Protein AF-A0A7S2CKU2-F1 (afdb_monomer_lite)

Secondary structure (DSSP, 8-state):
-EEEE--SSHHHHHHHHHHHTTS-EEE--TT--HHHHHHHHHHTT-SEEEEETT-TTSHHHHHHHHTTPPEEEEEEEPS-STTEEEEEEE--TTS-S----EEEE--

Structure (mmCIF, N/CA/C/O backbone):
data_AF-A0A7S2CKU2-F1
#
_entry.id   AF-A0A7S2CKU2-F1
#
loop_
_atom_site.group_PDB
_atom_site.id
_atom_site.type_symbol
_atom_site.label_atom_id
_atom_site.label_al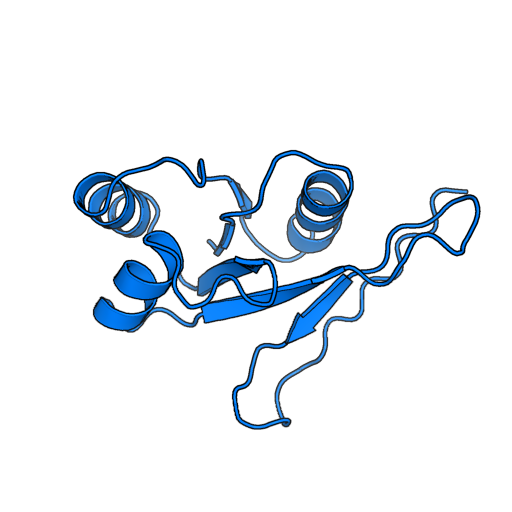t_id
_atom_site.label_comp_id
_atom_site.label_asym_id
_atom_site.label_entity_id
_atom_site.label_seq_id
_atom_site.pdbx_PDB_ins_code
_atom_site.Cartn_x
_atom_site.Cartn_y
_atom_site.Cartn_z
_atom_site.occupancy
_atom_site.B_iso_or_equiv
_atom_site.auth_seq_id
_atom_site.auth_comp_id
_atom_site.auth_asym_id
_atom_site.auth_atom_id
_atom_site.pdbx_PDB_model_num
ATOM 1 N N . ARG A 1 1 ? -10.726 0.399 0.591 1.00 86.31 1 ARG A N 1
ATOM 2 C CA . ARG A 1 1 ? -9.565 1.305 0.570 1.00 86.31 1 ARG A CA 1
ATOM 3 C C . ARG A 1 1 ? -8.357 0.412 0.620 1.00 86.31 1 ARG A C 1
ATOM 5 O O . ARG A 1 1 ? -8.294 -0.419 1.523 1.00 86.31 1 ARG A O 1
ATOM 12 N N . VAL A 1 2 ? -7.523 0.490 -0.401 1.00 89.06 2 VAL A N 1
ATOM 13 C CA . VAL A 1 2 ? -6.296 -0.289 -0.477 1.00 89.06 2 VAL A CA 1
ATOM 14 C C . VAL A 1 2 ? -5.153 0.703 -0.425 1.00 89.06 2 VAL A C 1
ATOM 16 O O . VAL A 1 2 ? -5.098 1.611 -1.255 1.00 89.06 2 VAL A O 1
ATOM 19 N N . CYS A 1 3 ? -4.307 0.562 0.589 1.00 93.38 3 CYS A N 1
ATOM 20 C CA . CYS A 1 3 ? -3.108 1.372 0.727 1.00 93.38 3 CYS A CA 1
ATOM 21 C C . CYS A 1 3 ? -2.012 0.733 -0.117 1.00 93.38 3 CYS A C 1
ATOM 23 O O . CYS A 1 3 ? -1.770 -0.466 -0.009 1.00 93.38 3 CYS A O 1
ATOM 25 N N . VAL A 1 4 ? -1.375 1.513 -0.980 1.00 92.50 4 VAL A N 1
ATOM 26 C CA . VAL A 1 4 ? -0.404 1.005 -1.947 1.00 92.50 4 VAL A CA 1
ATOM 27 C C . VAL A 1 4 ? 0.936 1.667 -1.688 1.00 92.50 4 VAL A C 1
ATOM 29 O O . VAL A 1 4 ? 1.062 2.888 -1.778 1.00 92.50 4 VAL A O 1
ATOM 32 N N . VAL A 1 5 ? 1.922 0.844 -1.340 1.00 93.12 5 VAL A N 1
ATOM 33 C CA . VAL A 1 5 ? 3.271 1.256 -0.952 1.00 93.12 5 VAL A CA 1
ATOM 34 C C . VAL A 1 5 ? 4.263 0.680 -1.953 1.00 93.12 5 VAL A C 1
ATOM 36 O O . VAL A 1 5 ? 4.898 -0.352 -1.735 1.00 93.12 5 VAL A O 1
ATOM 39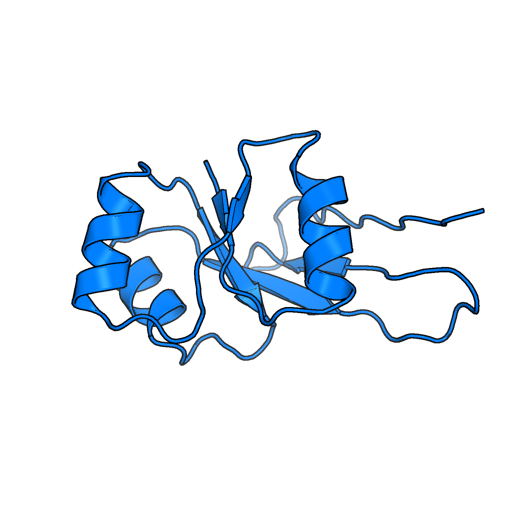 N N . ILE A 1 6 ? 4.368 1.349 -3.094 1.00 89.69 6 ILE A N 1
ATOM 40 C CA . ILE A 1 6 ? 5.263 0.970 -4.187 1.00 89.69 6 ILE A CA 1
ATOM 41 C C . ILE A 1 6 ? 6.076 2.194 -4.630 1.00 89.69 6 ILE A C 1
ATOM 43 O O . ILE A 1 6 ? 5.583 3.320 -4.520 1.00 89.69 6 ILE A O 1
ATOM 47 N N . PRO A 1 7 ? 7.327 2.019 -5.094 1.00 86.12 7 PRO A N 1
ATOM 48 C CA . PRO A 1 7 ? 8.123 3.120 -5.625 1.00 86.12 7 PRO A CA 1
ATOM 49 C C . PRO A 1 7 ? 7.442 3.793 -6.822 1.00 86.12 7 PRO A C 1
ATOM 51 O O . PRO A 1 7 ? 6.734 3.146 -7.593 1.00 86.12 7 PRO A O 1
ATOM 54 N N . ASN A 1 8 ? 7.700 5.089 -7.010 1.00 84.94 8 ASN A N 1
ATOM 55 C CA . ASN A 1 8 ? 7.223 5.808 -8.189 1.00 84.94 8 ASN A CA 1
ATOM 56 C C . ASN A 1 8 ? 7.847 5.208 -9.458 1.00 84.94 8 ASN A C 1
ATOM 58 O O . ASN A 1 8 ? 9.069 5.177 -9.594 1.00 84.94 8 ASN A O 1
ATOM 62 N N . GLY A 1 9 ? 7.002 4.762 -10.386 1.00 84.19 9 GLY A N 1
ATOM 63 C CA . GLY A 1 9 ? 7.414 4.090 -11.616 1.00 84.19 9 GLY A CA 1
ATOM 64 C C . GLY A 1 9 ? 6.220 3.735 -12.508 1.00 84.19 9 GLY A C 1
ATOM 65 O O . GLY A 1 9 ? 5.072 3.999 -12.128 1.00 84.19 9 GLY A O 1
ATOM 66 N N . PRO A 1 10 ? 6.459 3.146 -13.693 1.00 83.00 10 PRO A N 1
ATOM 67 C CA . PRO A 1 10 ? 5.390 2.681 -14.578 1.00 83.00 10 PRO A CA 1
ATOM 68 C C . PRO A 1 10 ? 4.476 1.659 -13.888 1.00 83.00 10 PRO A C 1
ATOM 70 O O . PRO A 1 10 ? 3.265 1.684 -14.085 1.00 83.00 10 PRO A O 1
ATOM 73 N N . GLU A 1 11 ? 5.027 0.834 -13.001 1.00 82.38 11 GLU A N 1
ATOM 74 C CA . GLU A 1 11 ? 4.291 -0.110 -12.165 1.00 82.38 11 GLU A CA 1
ATOM 75 C C . GLU A 1 11 ? 3.241 0.596 -11.302 1.00 82.38 11 GLU A C 1
ATOM 77 O O . GLU A 1 11 ? 2.096 0.155 -11.237 1.00 82.38 11 GLU A O 1
ATOM 82 N N . ALA A 1 12 ? 3.595 1.733 -10.696 1.00 85.56 12 ALA A N 1
ATOM 83 C CA . ALA A 1 12 ? 2.667 2.509 -9.881 1.00 85.56 12 ALA A CA 1
ATOM 84 C C . ALA A 1 12 ? 1.527 3.114 -10.702 1.00 85.56 12 ALA A C 1
ATOM 86 O O . ALA A 1 12 ? 0.384 3.152 -10.244 1.00 85.56 12 ALA A O 1
ATOM 87 N N . ALA A 1 13 ? 1.817 3.541 -11.934 1.00 86.44 13 ALA A N 1
ATOM 88 C CA . ALA A 1 13 ? 0.797 4.042 -12.846 1.00 86.44 13 ALA A CA 1
ATOM 89 C C . ALA A 1 13 ? -0.189 2.935 -13.252 1.00 86.44 13 ALA A C 1
ATOM 91 O O . ALA A 1 13 ? -1.402 3.151 -13.231 1.00 86.44 13 ALA A O 1
ATOM 92 N N . VAL A 1 14 ? 0.309 1.736 -13.571 1.00 84.06 14 VAL A N 1
ATOM 93 C CA . VAL A 1 14 ? -0.562 0.610 -13.933 1.00 84.06 14 VAL A CA 1
ATOM 94 C C . VAL A 1 14 ? -1.352 0.113 -12.726 1.00 84.06 14 VAL A C 1
ATOM 96 O O . VAL A 1 14 ? -2.544 -0.154 -12.866 1.00 84.06 14 VAL A O 1
ATOM 99 N N . ALA A 1 15 ? -0.749 0.066 -11.533 1.00 84.50 15 ALA A N 1
ATOM 100 C CA . ALA A 1 15 ? -1.445 -0.265 -10.290 1.00 84.50 15 ALA A CA 1
ATOM 101 C C . ALA A 1 15 ? -2.593 0.711 -10.026 1.00 84.50 15 ALA A C 1
ATOM 103 O O 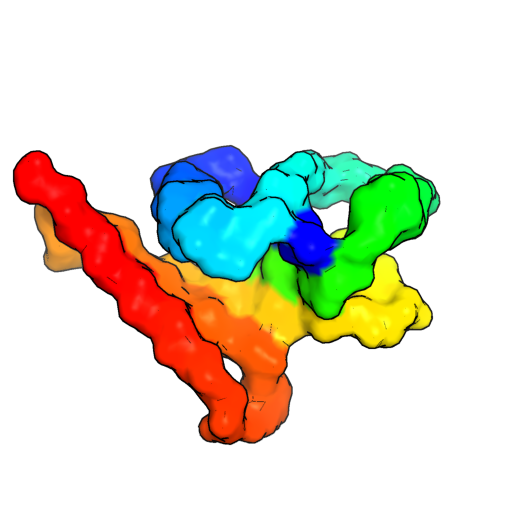. ALA A 1 15 ? -3.718 0.280 -9.783 1.00 84.50 15 ALA A O 1
ATOM 104 N N . PHE A 1 16 ? -2.343 2.016 -10.160 1.00 87.06 16 PHE A N 1
ATOM 105 C CA . PHE A 1 16 ? -3.374 3.040 -10.027 1.00 87.06 16 PHE A CA 1
ATOM 106 C C . PHE A 1 16 ? -4.534 2.797 -10.999 1.00 87.06 16 PHE A C 1
ATOM 108 O O . PHE A 1 16 ? -5.664 2.579 -10.566 1.00 87.06 16 PHE A O 1
ATOM 115 N N . VAL A 1 17 ? -4.264 2.755 -12.307 1.00 85.25 17 VAL A N 1
ATOM 116 C CA . VAL A 1 17 ? -5.316 2.604 -13.329 1.00 85.25 17 VAL A CA 1
ATOM 117 C C . VAL A 1 17 ? -6.065 1.276 -13.177 1.00 85.25 17 VAL A C 1
ATOM 119 O O . VAL A 1 17 ? -7.293 1.249 -13.263 1.00 85.25 17 VAL A O 1
ATOM 122 N N . GLY A 1 18 ? -5.349 0.185 -12.901 1.00 83.69 18 GLY A N 1
ATOM 123 C CA . GLY A 1 18 ? -5.939 -1.140 -12.742 1.00 83.69 18 GLY A CA 1
ATOM 124 C C . GLY A 1 18 ? -6.809 -1.276 -11.498 1.00 83.69 18 GLY A C 1
ATOM 125 O O . GLY A 1 18 ? -7.860 -1.910 -11.553 1.00 83.69 18 GLY A O 1
ATOM 126 N N . MET A 1 19 ? -6.416 -0.658 -10.384 1.00 83.81 19 MET A N 1
ATOM 127 C CA . MET A 1 19 ? -7.129 -0.780 -9.112 1.00 83.81 19 MET A CA 1
ATOM 128 C C . MET A 1 19 ? -8.250 0.243 -8.945 1.00 83.81 19 MET A C 1
ATOM 130 O O . MET A 1 19 ? -9.250 -0.070 -8.292 1.00 83.81 19 MET A O 1
ATOM 134 N N . CYS A 1 20 ? -8.128 1.433 -9.543 1.00 84.81 20 CYS A N 1
ATOM 135 C CA . CYS A 1 20 ? -9.135 2.494 -9.453 1.00 84.81 20 CYS A CA 1
ATOM 136 C C . CYS A 1 20 ? -10.519 2.072 -9.966 1.00 84.81 20 CYS A C 1
ATOM 138 O O . CYS A 1 20 ? -11.521 2.631 -9.528 1.00 84.81 20 CYS A O 1
ATOM 140 N N . LEU A 1 21 ? -10.592 1.073 -10.852 1.00 83.31 21 LEU A N 1
ATOM 141 C CA . LEU A 1 21 ? -11.857 0.525 -11.354 1.00 83.31 21 LEU A CA 1
ATOM 142 C C . LEU A 1 21 ? -12.604 -0.339 -10.325 1.00 83.31 21 LEU A C 1
ATOM 144 O O . LEU A 1 21 ? -13.814 -0.516 -10.442 1.00 83.31 21 LEU A O 1
ATOM 148 N N . PHE 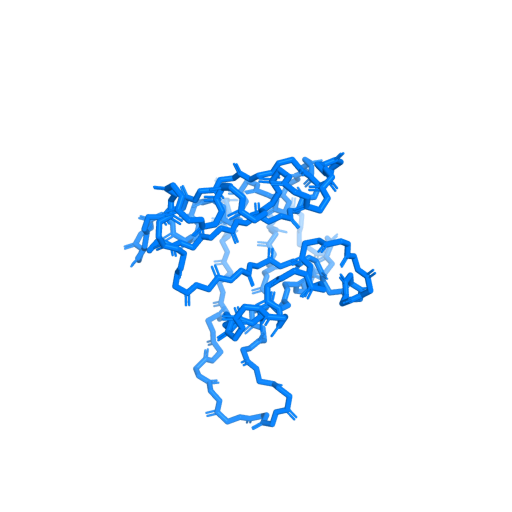A 1 22 ? -11.906 -0.871 -9.320 1.00 81.75 22 PHE A N 1
ATOM 149 C CA . PHE A 1 22 ? -12.456 -1.859 -8.384 1.00 81.75 22 PHE A CA 1
ATOM 150 C C . PHE A 1 22 ? -12.436 -1.390 -6.929 1.00 81.75 22 PHE A C 1
ATOM 152 O O . PHE A 1 22 ? -13.188 -1.903 -6.098 1.00 81.75 22 PHE A O 1
ATOM 159 N N . CYS A 1 23 ? -11.573 -0.434 -6.583 1.00 84.94 23 CYS A N 1
ATOM 160 C CA . CYS A 1 23 ? -11.411 0.012 -5.209 1.00 84.94 23 CYS A CA 1
ATOM 161 C C . CYS A 1 23 ? -10.894 1.452 -5.101 1.00 84.94 23 CYS A C 1
ATOM 163 O O . CYS A 1 23 ? -10.337 2.025 -6.032 1.00 84.94 23 CYS A O 1
ATOM 165 N N . THR A 1 24 ? -11.049 2.035 -3.911 1.00 90.19 24 THR A N 1
ATOM 166 C CA . THR A 1 24 ? -10.366 3.283 -3.552 1.00 90.19 24 THR A CA 1
ATOM 167 C C . THR A 1 24 ? -8.876 3.010 -3.369 1.00 90.19 24 THR A C 1
ATOM 169 O O . THR A 1 24 ? -8.497 2.346 -2.396 1.00 90.19 24 THR A O 1
ATOM 172 N N . TYR A 1 25 ? -8.077 3.533 -4.294 1.00 89.56 25 TYR A N 1
ATOM 173 C CA . TYR A 1 25 ? -6.621 3.466 -4.296 1.00 89.56 25 TYR A CA 1
ATOM 174 C C . TYR A 1 25 ? -6.027 4.613 -3.468 1.00 89.56 25 TYR A C 1
ATOM 176 O O . TYR A 1 25 ? -6.326 5.778 -3.732 1.00 89.56 25 TYR A O 1
ATOM 184 N N . ALA A 1 26 ? -5.201 4.284 -2.475 1.00 92.50 26 ALA A N 1
ATOM 185 C CA . ALA A 1 26 ? -4.524 5.243 -1.607 1.00 92.50 26 ALA A CA 1
ATOM 186 C C . ALA A 1 26 ? -2.995 5.065 -1.705 1.00 92.50 26 ALA A C 1
ATOM 188 O O . ALA A 1 26 ? -2.464 4.122 -1.115 1.00 92.50 26 ALA A O 1
ATOM 189 N N . PRO A 1 27 ? -2.277 5.920 -2.456 1.00 89.94 27 PRO A N 1
ATOM 190 C CA . PRO A 1 27 ? -0.824 5.837 -2.561 1.00 89.94 27 PRO A CA 1
ATOM 191 C C . PRO A 1 27 ? -0.156 6.347 -1.284 1.00 89.94 27 PRO A C 1
ATOM 193 O O . PRO A 1 27 ? -0.475 7.437 -0.814 1.00 89.94 27 PRO A O 1
ATOM 196 N N . LEU A 1 28 ? 0.811 5.593 -0.766 1.00 91.81 28 LEU A N 1
ATOM 197 C CA . LEU A 1 28 ? 1.642 5.994 0.367 1.00 91.81 28 LEU A CA 1
ATOM 198 C C . LEU A 1 28 ? 3.119 5.997 -0.017 1.00 91.81 28 LEU A C 1
ATOM 200 O O . LEU A 1 28 ? 3.577 5.191 -0.828 1.00 91.81 28 LEU A O 1
ATOM 204 N N . ASN A 1 29 ? 3.879 6.900 0.600 1.00 90.75 29 ASN A N 1
ATOM 205 C CA . ASN A 1 29 ? 5.317 6.984 0.393 1.00 90.75 29 ASN A CA 1
ATOM 206 C C . ASN A 1 29 ? 6.024 5.781 1.065 1.00 90.75 29 ASN A C 1
ATOM 208 O O . ASN A 1 29 ? 5.886 5.605 2.276 1.00 90.75 29 ASN A O 1
ATOM 212 N N . PRO A 1 30 ? 6.833 4.982 0.339 1.00 89.25 30 PRO A N 1
ATOM 213 C CA . PRO A 1 30 ? 7.608 3.886 0.932 1.00 89.25 30 PRO A CA 1
ATOM 214 C C . PRO A 1 30 ? 8.610 4.324 2.009 1.00 89.25 30 PRO A C 1
ATOM 216 O O . PRO A 1 30 ? 9.034 3.504 2.817 1.00 89.25 30 PRO A O 1
ATOM 219 N N . GLY A 1 31 ? 8.998 5.603 2.013 1.00 89.31 31 GLY A N 1
ATOM 220 C CA . GLY A 1 31 ? 9.917 6.187 2.990 1.00 89.31 31 GLY A CA 1
ATOM 221 C C . GLY A 1 31 ? 9.279 6.628 4.311 1.00 89.31 31 GLY A C 1
ATOM 222 O O . GLY A 1 31 ? 9.983 7.234 5.119 1.00 89.31 31 GLY A O 1
ATOM 223 N N . LEU A 1 32 ? 7.982 6.381 4.529 1.00 91.69 32 LEU A N 1
ATOM 224 C CA . LEU A 1 32 ? 7.335 6.677 5.811 1.00 91.69 32 LEU A CA 1
ATOM 225 C C . LEU A 1 32 ? 7.915 5.815 6.938 1.00 91.69 32 LEU A C 1
ATOM 227 O O . LEU A 1 32 ? 8.397 4.694 6.739 1.00 91.69 32 LEU A O 1
ATOM 231 N N . LYS A 1 33 ? 7.865 6.353 8.151 1.00 93.00 33 LYS A N 1
ATOM 232 C CA . LYS A 1 33 ? 8.235 5.636 9.370 1.00 93.00 33 LYS A CA 1
ATOM 233 C C . LYS A 1 33 ? 7.068 4.791 9.867 1.00 93.00 33 LYS A C 1
ATOM 235 O O . LYS A 1 33 ? 5.922 4.974 9.476 1.00 93.00 33 LYS A O 1
ATOM 240 N N . GLU A 1 34 ? 7.369 3.885 10.786 1.00 92.81 34 GLU A N 1
ATOM 241 C CA . GLU A 1 34 ? 6.406 2.961 11.393 1.00 92.81 34 GLU A CA 1
ATOM 242 C C . GLU A 1 34 ? 5.161 3.663 11.958 1.00 92.81 34 GLU A C 1
ATOM 244 O O . GLU A 1 34 ? 4.054 3.392 11.503 1.00 92.81 34 GLU A O 1
ATOM 249 N N . GLY A 1 35 ? 5.339 4.643 12.852 1.00 91.19 35 GLY A N 1
ATOM 250 C CA . GLY A 1 35 ? 4.211 5.381 13.435 1.00 91.19 35 GLY A CA 1
ATOM 251 C C . GLY A 1 35 ? 3.419 6.224 12.427 1.00 91.19 35 GLY A C 1
ATOM 252 O O . GLY A 1 35 ? 2.241 6.492 12.642 1.00 91.19 35 GLY A O 1
ATOM 253 N N . GLU A 1 36 ? 4.038 6.615 11.308 1.00 94.81 36 GLU A N 1
ATOM 254 C CA . GLU A 1 36 ? 3.335 7.301 10.219 1.00 94.81 36 GLU A CA 1
ATOM 255 C C . GLU A 1 36 ? 2.481 6.301 9.429 1.00 94.81 36 GLU A C 1
ATOM 257 O O . GLU A 1 36 ? 1.323 6.584 9.152 1.00 94.81 36 GLU A O 1
ATOM 262 N N . PHE A 1 37 ? 2.988 5.096 9.144 1.00 94.75 37 PHE A N 1
ATOM 263 C CA . PHE A 1 37 ? 2.182 4.037 8.526 1.00 94.75 37 PHE A CA 1
ATOM 264 C C . PHE A 1 37 ? 0.999 3.614 9.399 1.00 94.75 37 PHE A C 1
ATOM 266 O O . PHE A 1 37 ? -0.095 3.406 8.879 1.00 94.75 37 PHE A O 1
ATOM 273 N N . GLU A 1 38 ? 1.188 3.497 10.714 1.00 92.94 38 GLU A N 1
ATOM 274 C CA . GLU A 1 38 ? 0.095 3.180 11.638 1.00 92.94 38 GLU A CA 1
ATOM 275 C C . GLU A 1 38 ? -1.018 4.225 11.582 1.00 92.94 38 GLU A C 1
ATOM 277 O O . GLU A 1 38 ? -2.192 3.863 11.448 1.00 92.94 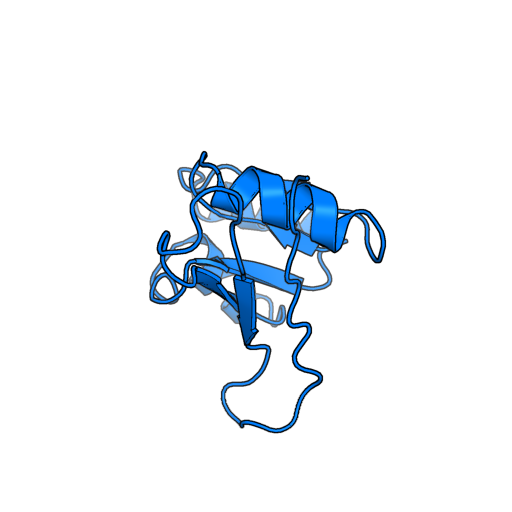38 GLU A O 1
ATOM 282 N N . PHE A 1 39 ? -0.636 5.504 11.629 1.00 92.88 39 PHE A N 1
ATOM 283 C CA . PHE A 1 39 ? -1.563 6.620 11.518 1.00 92.88 39 PHE A CA 1
ATOM 284 C C . PHE A 1 39 ? -2.300 6.598 10.176 1.00 92.88 39 PHE A C 1
ATOM 286 O O . PHE A 1 39 ? -3.526 6.600 10.151 1.00 92.88 39 PHE A O 1
ATOM 293 N N . GLU A 1 40 ? -1.575 6.484 9.064 1.00 92.81 40 GLU A N 1
ATOM 294 C CA . GLU A 1 40 ? -2.159 6.479 7.720 1.00 92.81 40 GLU A CA 1
ATOM 295 C C . GLU A 1 40 ? -3.105 5.288 7.494 1.00 92.81 40 GLU A C 1
ATOM 297 O O . GLU A 1 40 ? -4.176 5.444 6.912 1.00 92.81 40 GLU A O 1
ATOM 302 N N . PHE A 1 41 ? -2.761 4.089 7.978 1.00 92.19 41 PHE A N 1
ATOM 303 C CA . PHE A 1 41 ? -3.632 2.910 7.871 1.00 92.19 41 PHE A CA 1
ATOM 304 C C . PHE A 1 41 ? -4.905 3.017 8.725 1.00 92.19 41 PHE A C 1
ATOM 306 O O . PHE A 1 41 ? -5.883 2.311 8.461 1.00 92.19 41 PHE A O 1
ATOM 313 N N . GLU A 1 42 ? -4.887 3.850 9.768 1.00 90.88 42 GLU A N 1
ATOM 314 C CA . GLU A 1 42 ? -6.052 4.128 10.610 1.00 90.88 42 GLU A CA 1
ATOM 315 C C . GLU A 1 42 ? -6.924 5.236 10.023 1.00 90.88 42 GLU A C 1
ATOM 317 O O . GLU A 1 42 ? -8.131 5.043 9.868 1.00 90.88 42 GLU A O 1
ATOM 322 N N . ASP A 1 43 ? -6.301 6.359 9.654 1.00 91.25 43 ASP A N 1
ATOM 323 C CA . ASP A 1 43 ? -6.961 7.524 9.063 1.00 91.25 43 ASP A CA 1
ATOM 324 C C . ASP A 1 43 ? -7.630 7.162 7.732 1.00 91.25 43 ASP A C 1
ATOM 326 O O . ASP A 1 43 ? -8.801 7.466 7.483 1.00 91.25 43 ASP A O 1
ATOM 330 N N . MET A 1 44 ? -6.925 6.386 6.905 1.00 85.12 44 MET A N 1
ATOM 331 C CA . MET A 1 44 ? -7.495 5.715 5.750 1.00 85.12 44 MET A CA 1
ATOM 332 C C . MET A 1 44 ? -7.793 4.269 6.131 1.00 85.12 44 MET A C 1
ATOM 334 O O . MET A 1 44 ? -6.934 3.431 5.881 1.00 85.12 44 MET A O 1
ATOM 338 N N . PRO A 1 45 ? -8.992 3.931 6.657 1.00 88.38 45 PRO A N 1
ATOM 339 C CA . PRO A 1 45 ? -9.291 2.618 7.234 1.00 88.38 45 PRO A CA 1
ATOM 340 C C . PRO A 1 45 ? -9.026 1.506 6.216 1.00 88.38 45 PRO A C 1
ATOM 342 O O . PRO A 1 45 ? -9.868 1.191 5.353 1.00 88.38 45 PRO A O 1
ATOM 345 N N . ALA A 1 46 ? -7.803 0.983 6.282 1.00 90.75 46 ALA A N 1
ATOM 346 C CA . ALA A 1 46 ? -7.201 0.191 5.234 1.00 90.75 46 ALA A CA 1
ATOM 347 C C . ALA A 1 46 ? -7.798 -1.207 5.300 1.00 90.75 46 ALA A C 1
ATOM 349 O O . ALA A 1 46 ? -7.952 -1.783 6.372 1.00 90.75 46 ALA A O 1
ATOM 350 N N . LYS A 1 47 ? -8.183 -1.753 4.145 1.00 89.69 47 LYS A N 1
ATOM 351 C CA . LYS A 1 47 ? -8.691 -3.133 4.061 1.00 89.69 47 LYS A CA 1
ATOM 352 C C . LYS A 1 47 ? -7.641 -4.117 3.559 1.00 89.69 47 LYS A C 1
ATOM 354 O O . LYS A 1 47 ? -7.822 -5.315 3.721 1.00 89.69 47 LYS A O 1
ATOM 359 N N . ALA A 1 48 ? -6.597 -3.604 2.920 1.00 90.00 48 ALA A N 1
ATOM 360 C CA . ALA A 1 48 ? -5.442 -4.345 2.444 1.00 90.00 48 ALA A CA 1
ATOM 361 C C . ALA A 1 48 ? -4.293 -3.361 2.197 1.00 90.00 48 ALA A C 1
ATOM 363 O O . ALA A 1 48 ? -4.539 -2.173 1.940 1.00 90.00 48 ALA A O 1
ATOM 364 N N . VAL A 1 49 ? -3.067 -3.875 2.241 1.00 90.38 49 VAL A N 1
ATOM 365 C CA . VAL A 1 49 ? -1.845 -3.139 1.916 1.00 90.38 49 VAL A CA 1
ATOM 366 C C . VAL A 1 49 ? -1.136 -3.847 0.769 1.00 90.38 49 VAL A C 1
ATOM 368 O O . VAL A 1 49 ? -0.914 -5.051 0.831 1.00 90.38 49 VAL A O 1
ATOM 371 N N . VAL A 1 50 ? -0.794 -3.106 -0.279 1.00 90.69 50 VAL A N 1
ATOM 372 C CA . VAL A 1 50 ? -0.048 -3.610 -1.437 1.00 90.69 50 VAL A CA 1
ATOM 373 C C . VAL A 1 50 ? 1.397 -3.148 -1.340 1.00 90.69 50 VAL A C 1
ATOM 375 O O . VAL A 1 50 ? 1.650 -1.962 -1.125 1.00 90.69 50 VAL A O 1
ATOM 378 N N . VAL A 1 51 ? 2.334 -4.069 -1.543 1.00 90.94 51 VAL A N 1
ATOM 379 C CA . VAL A 1 51 ? 3.775 -3.800 -1.615 1.00 90.94 51 VAL A CA 1
ATOM 380 C C . VAL A 1 51 ? 4.375 -4.452 -2.858 1.00 90.94 51 VAL A C 1
ATOM 382 O O . VAL A 1 51 ? 3.789 -5.364 -3.440 1.00 90.94 51 VAL A O 1
ATOM 385 N N . MET A 1 52 ? 5.558 -4.000 -3.273 1.00 87.81 52 MET A N 1
ATOM 386 C CA . MET A 1 52 ? 6.314 -4.693 -4.320 1.00 87.81 52 MET A CA 1
ATOM 387 C C . MET A 1 52 ? 6.698 -6.099 -3.857 1.00 87.81 52 MET A C 1
ATOM 389 O O . MET A 1 52 ? 7.010 -6.309 -2.684 1.00 87.81 52 MET A O 1
ATOM 393 N N . HIS A 1 53 ? 6.729 -7.049 -4.786 1.00 84.75 53 HIS A N 1
ATOM 394 C CA . HIS A 1 53 ? 7.210 -8.393 -4.504 1.00 84.75 53 HIS A CA 1
ATOM 395 C C . HIS A 1 53 ? 8.625 -8.367 -3.913 1.00 84.75 53 HIS A C 1
ATOM 397 O O . HIS A 1 53 ? 9.500 -7.643 -4.397 1.00 84.75 53 HIS A O 1
ATOM 403 N N . GLY A 1 54 ? 8.836 -9.140 -2.847 1.00 83.81 54 GLY A N 1
ATOM 404 C CA . GLY A 1 54 ? 10.100 -9.164 -2.106 1.00 83.81 54 GLY A CA 1
ATOM 405 C C . GLY A 1 54 ? 10.286 -8.002 -1.122 1.00 83.81 54 GLY A C 1
ATOM 406 O O . GLY A 1 54 ? 11.308 -7.944 -0.441 1.00 83.81 54 GLY A O 1
ATOM 407 N N . ALA A 1 55 ? 9.308 -7.097 -0.990 1.00 85.88 55 ALA A N 1
ATOM 408 C CA . ALA A 1 55 ? 9.304 -6.027 0.012 1.00 85.88 55 ALA A CA 1
ATOM 409 C C . ALA A 1 55 ? 8.532 -6.402 1.295 1.00 85.88 55 ALA A C 1
ATOM 411 O O . ALA A 1 55 ? 8.094 -5.522 2.040 1.00 85.88 55 ALA A O 1
ATOM 412 N N . THR A 1 56 ? 8.382 -7.695 1.587 1.00 84.19 56 THR A N 1
ATOM 413 C CA . THR A 1 56 ? 7.750 -8.217 2.815 1.00 84.19 56 THR A CA 1
ATOM 414 C C . THR A 1 56 ? 8.476 -7.785 4.093 1.00 84.19 56 THR A C 1
ATOM 416 O O . THR A 1 56 ? 7.860 -7.650 5.146 1.00 84.19 56 THR A O 1
ATOM 419 N N . GLU A 1 57 ? 9.768 -7.471 3.991 1.00 87.81 57 GLU A N 1
ATOM 420 C CA . GLU A 1 57 ? 10.582 -6.944 5.092 1.00 87.81 57 GLU A CA 1
ATOM 421 C C . GLU A 1 57 ? 10.500 -5.418 5.267 1.00 87.81 57 GLU A C 1
ATOM 423 O O . GLU A 1 57 ? 11.137 -4.868 6.17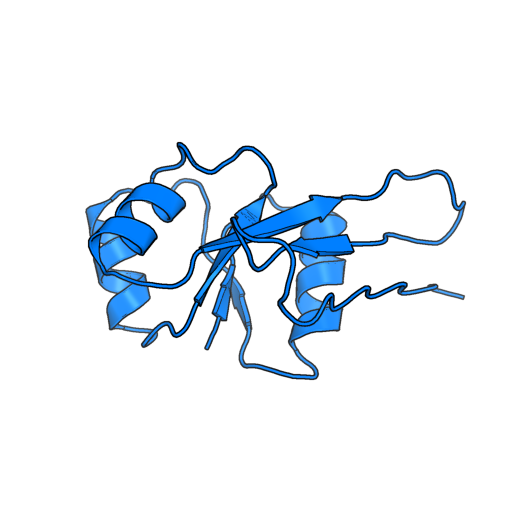4 1.00 87.81 57 GLU A O 1
ATOM 428 N N . SER A 1 58 ? 9.740 -4.725 4.414 1.00 91.50 58 SER A N 1
ATOM 429 C CA . SER A 1 58 ? 9.551 -3.275 4.505 1.00 91.50 58 SER A CA 1
ATOM 430 C C . SER A 1 58 ? 8.792 -2.873 5.771 1.00 91.50 58 SER A C 1
ATOM 432 O O . SER A 1 58 ? 8.001 -3.642 6.321 1.00 91.50 58 SER A O 1
ATOM 434 N N . THR A 1 59 ? 8.992 -1.629 6.215 1.00 94.00 59 THR A N 1
ATOM 435 C CA . THR A 1 59 ? 8.252 -1.049 7.347 1.00 94.00 59 THR A CA 1
ATOM 436 C C . THR A 1 59 ? 6.742 -1.145 7.127 1.00 94.00 59 THR A C 1
ATOM 438 O O . THR A 1 59 ? 6.019 -1.570 8.021 1.00 94.00 59 THR A O 1
ATOM 441 N N . ALA A 1 60 ? 6.265 -0.839 5.917 1.00 93.00 60 ALA A N 1
ATOM 442 C CA . ALA A 1 60 ? 4.849 -0.918 5.572 1.00 93.00 60 ALA A CA 1
ATOM 443 C C . ALA A 1 60 ? 4.276 -2.331 5.733 1.00 93.00 60 ALA A C 1
ATOM 445 O O . ALA A 1 60 ? 3.218 -2.498 6.335 1.00 93.00 60 ALA A O 1
ATOM 446 N N . ALA A 1 61 ? 4.982 -3.344 5.219 1.00 92.25 61 ALA A N 1
ATOM 447 C CA . ALA A 1 61 ? 4.566 -4.738 5.326 1.00 92.25 61 ALA A CA 1
ATOM 448 C C . ALA A 1 61 ? 4.535 -5.204 6.787 1.00 92.25 61 ALA A C 1
ATOM 450 O O . ALA A 1 61 ? 3.558 -5.812 7.220 1.00 92.25 61 ALA A O 1
ATOM 451 N N . LYS A 1 62 ? 5.560 -4.850 7.570 1.00 93.94 62 LYS A N 1
ATOM 452 C CA . LYS A 1 62 ? 5.640 -5.169 9.003 1.00 93.94 62 LYS A CA 1
ATOM 453 C C . LYS A 1 62 ? 4.483 -4.564 9.792 1.00 93.94 62 LYS A C 1
ATOM 455 O O . LYS A 1 62 ? 3.814 -5.286 10.528 1.00 93.94 62 LYS A O 1
ATOM 460 N N . VAL A 1 63 ? 4.198 -3.278 9.583 1.00 94.50 63 VAL A N 1
ATOM 461 C CA . VAL A 1 63 ? 3.078 -2.588 10.240 1.00 94.50 63 VAL A CA 1
ATOM 462 C C . VAL A 1 63 ? 1.737 -3.172 9.802 1.00 94.50 63 VAL A C 1
ATOM 464 O O . VAL A 1 63 ? 0.871 -3.420 10.638 1.00 94.50 63 VAL A O 1
ATOM 467 N N . ALA A 1 64 ? 1.558 -3.449 8.509 1.00 92.19 64 ALA A N 1
ATOM 468 C CA . ALA A 1 64 ? 0.334 -4.055 7.993 1.00 92.19 64 ALA A CA 1
ATOM 469 C C . ALA A 1 64 ? 0.054 -5.413 8.657 1.00 92.19 64 ALA A C 1
ATOM 471 O O . ALA A 1 64 ? -1.035 -5.626 9.191 1.00 92.19 64 ALA A O 1
ATOM 472 N N . LEU A 1 65 ? 1.058 -6.293 8.696 1.00 90.88 65 LEU A N 1
ATOM 473 C CA . LEU A 1 65 ? 0.960 -7.613 9.317 1.00 90.88 65 LEU A CA 1
ATOM 474 C C . LEU A 1 65 ? 0.706 -7.522 10.827 1.00 90.88 65 LEU A C 1
ATOM 476 O O . LEU A 1 65 ? -0.153 -8.237 11.340 1.00 90.88 65 LEU A O 1
ATOM 480 N N . ALA A 1 66 ? 1.387 -6.614 11.534 1.00 90.75 66 ALA A N 1
ATOM 481 C CA . ALA A 1 66 ? 1.178 -6.390 12.966 1.00 90.75 66 ALA A CA 1
ATOM 482 C C . ALA A 1 66 ? -0.257 -5.932 13.289 1.00 90.75 66 ALA A C 1
ATOM 484 O O . ALA A 1 66 ? -0.810 -6.306 14.324 1.00 90.75 66 ALA A O 1
ATOM 485 N N . ARG A 1 67 ? -0.889 -5.175 12.383 1.00 89.50 67 ARG A N 1
ATOM 486 C CA . ARG A 1 67 ? -2.295 -4.747 12.492 1.00 89.50 67 ARG A CA 1
ATOM 487 C C . ARG A 1 67 ? -3.301 -5.776 11.962 1.00 89.50 67 ARG A C 1
ATOM 489 O O . ARG A 1 67 ? -4.502 -5.514 11.994 1.00 89.50 67 ARG A O 1
ATOM 496 N N . GLY A 1 68 ? -2.842 -6.928 11.470 1.00 88.69 68 GLY A N 1
ATOM 497 C CA . GLY A 1 68 ? -3.700 -7.958 10.878 1.00 88.69 68 GLY A CA 1
ATOM 498 C C . GLY A 1 68 ? -4.311 -7.555 9.532 1.00 88.69 68 GLY A C 1
ATOM 499 O O . GLY A 1 68 ? -5.340 -8.103 9.135 1.00 88.69 68 GLY A O 1
ATOM 500 N N . LEU A 1 69 ? -3.709 -6.588 8.835 1.00 89.06 69 LEU A N 1
ATOM 501 C CA . LEU A 1 69 ? -4.124 -6.203 7.492 1.00 89.06 69 LEU A CA 1
ATOM 502 C C . LEU A 1 69 ? -3.594 -7.222 6.473 1.00 89.06 69 LEU A C 1
ATOM 504 O O . LEU A 1 69 ? -2.416 -7.583 6.532 1.00 89.06 69 LEU A O 1
ATOM 508 N N . PRO A 1 70 ? -4.421 -7.655 5.504 1.00 90.12 70 PRO A N 1
ATOM 509 C CA . PRO A 1 70 ? -3.953 -8.461 4.386 1.00 90.12 70 PRO A CA 1
ATOM 510 C C . PRO A 1 70 ? -2.830 -7.747 3.631 1.00 90.12 70 PRO A C 1
ATOM 512 O O . PRO A 1 70 ? -3.002 -6.601 3.197 1.00 90.12 70 PRO A O 1
ATOM 515 N N . LEU A 1 71 ? -1.702 -8.436 3.470 1.00 86.62 71 LEU A N 1
ATOM 516 C CA . LEU A 1 71 ? -0.582 -7.987 2.655 1.00 86.62 71 LEU A CA 1
ATOM 517 C C . LEU A 1 71 ? -0.695 -8.615 1.269 1.00 86.62 71 LEU A C 1
ATOM 519 O O . LEU A 1 71 ? -0.869 -9.823 1.141 1.00 86.62 71 LEU A O 1
ATOM 523 N N . ILE A 1 72 ? -0.598 -7.781 0.246 1.00 88.31 72 ILE A N 1
ATOM 524 C CA . ILE A 1 72 ? -0.687 -8.170 -1.152 1.00 88.31 72 ILE A CA 1
ATOM 525 C C . ILE A 1 72 ? 0.653 -7.851 -1.808 1.00 88.31 72 ILE A C 1
ATOM 527 O O . ILE A 1 72 ? 1.109 -6.706 -1.766 1.00 88.31 72 ILE A O 1
ATOM 531 N N . GLU A 1 73 ? 1.269 -8.847 -2.436 1.00 85.38 73 GLU A N 1
ATOM 532 C CA . GLU A 1 73 ? 2.513 -8.655 -3.174 1.00 85.38 73 GLU A CA 1
ATOM 533 C C . GLU A 1 73 ? 2.229 -8.433 -4.657 1.00 85.38 73 GLU A C 1
ATOM 535 O O . GLU A 1 73 ? 1.511 -9.189 -5.315 1.00 85.38 73 GLU A O 1
ATOM 540 N N . MET A 1 74 ? 2.821 -7.371 -5.192 1.00 81.06 74 MET A N 1
ATOM 541 C CA . MET A 1 74 ? 2.720 -7.010 -6.593 1.00 81.06 74 MET A CA 1
ATOM 542 C C . MET A 1 74 ? 3.990 -7.424 -7.333 1.00 81.06 74 MET A C 1
ATOM 544 O O . MET A 1 74 ? 5.076 -6.908 -7.062 1.00 81.06 74 MET A O 1
ATOM 548 N N . VAL A 1 75 ? 3.847 -8.321 -8.307 1.00 82.06 75 VAL A N 1
ATOM 549 C CA . VAL A 1 75 ? 4.948 -8.799 -9.150 1.00 82.06 75 VAL A CA 1
ATOM 550 C C . VAL A 1 75 ? 4.908 -8.067 -10.495 1.00 82.06 75 VAL A C 1
ATOM 552 O O . VAL A 1 75 ? 3.968 -8.278 -11.272 1.00 82.06 75 VAL A O 1
ATOM 555 N N . PRO A 1 76 ? 5.916 -7.241 -10.826 1.00 72.19 76 PRO A N 1
ATOM 556 C CA . PRO A 1 76 ? 6.068 -6.707 -12.173 1.00 72.19 76 PRO A CA 1
ATOM 557 C C . PRO A 1 76 ? 6.413 -7.849 -13.128 1.00 72.19 76 PRO A C 1
ATOM 559 O O . PRO A 1 76 ? 7.394 -8.566 -12.919 1.00 72.19 76 PRO A O 1
ATOM 562 N N . LYS A 1 77 ? 5.635 -8.029 -14.195 1.00 70.50 77 LYS A N 1
ATOM 563 C CA . LYS A 1 77 ? 6.044 -8.890 -15.309 1.00 70.50 77 LYS A CA 1
ATOM 564 C C . LYS A 1 77 ? 6.797 -8.038 -16.324 1.00 70.50 77 LYS A C 1
ATOM 566 O O . LYS A 1 77 ? 6.330 -6.969 -16.705 1.00 70.50 77 LYS A O 1
ATOM 571 N N . GLY A 1 78 ? 7.992 -8.510 -16.681 1.00 57.75 78 GLY A N 1
ATOM 572 C CA . GLY A 1 78 ? 9.009 -7.751 -17.404 1.00 57.75 78 GLY A CA 1
ATOM 573 C C . GLY A 1 78 ? 8.541 -7.075 -18.697 1.00 57.75 78 GLY A C 1
ATOM 574 O O . GLY A 1 78 ? 7.608 -7.509 -19.368 1.00 57.75 78 GLY A O 1
ATOM 575 N N . HIS A 1 79 ? 9.275 -6.019 -19.036 1.00 48.00 79 HIS A N 1
ATOM 576 C CA . HIS A 1 79 ? 9.149 -5.132 -20.191 1.00 48.00 79 HIS A CA 1
ATOM 577 C C . HIS A 1 79 ? 9.574 -5.812 -21.515 1.00 48.00 79 HIS A C 1
ATOM 579 O O . HIS A 1 79 ? 10.505 -5.362 -22.178 1.00 48.00 79 HIS A O 1
ATOM 585 N N . ASP A 1 80 ? 8.937 -6.926 -21.894 1.00 47.12 80 ASP A N 1
ATOM 586 C CA . ASP A 1 80 ? 9.156 -7.579 -23.206 1.00 47.12 80 ASP A CA 1
ATOM 587 C C . ASP A 1 80 ? 7.942 -7.466 -24.140 1.00 47.12 80 ASP A C 1
ATOM 589 O O . ASP A 1 80 ? 7.779 -8.184 -25.121 1.00 47.12 80 ASP A O 1
ATOM 593 N N . THR A 1 81 ? 7.033 -6.541 -23.847 1.00 43.97 81 THR A N 1
ATOM 594 C CA . THR A 1 81 ? 6.045 -6.097 -24.826 1.00 43.97 81 THR A CA 1
ATOM 595 C C . THR A 1 81 ? 6.306 -4.629 -25.040 1.00 43.97 81 THR A C 1
ATOM 597 O O . THR A 1 81 ? 6.180 -3.845 -24.107 1.00 43.97 81 THR A O 1
ATOM 600 N N . ALA A 1 82 ? 6.677 -4.258 -26.260 1.00 44.78 82 ALA A N 1
ATOM 601 C CA . ALA A 1 82 ? 7.066 -2.904 -26.640 1.00 44.78 82 ALA A CA 1
ATOM 602 C C . ALA A 1 82 ? 6.065 -1.791 -26.240 1.00 44.78 82 ALA A C 1
ATOM 604 O O . ALA A 1 82 ? 6.429 -0.631 -26.357 1.00 44.78 82 ALA A O 1
ATOM 605 N N . ASN A 1 83 ? 4.861 -2.122 -25.741 1.00 40.25 83 ASN A N 1
ATOM 606 C CA . ASN A 1 83 ? 3.778 -1.201 -25.384 1.00 40.25 83 ASN A CA 1
ATOM 607 C C . ASN A 1 83 ? 2.973 -1.593 -24.107 1.00 40.25 83 ASN A C 1
ATOM 609 O O . ASN A 1 83 ? 1.818 -1.186 -23.976 1.00 40.25 83 ASN A O 1
ATOM 613 N N . GLY A 1 84 ? 3.497 -2.404 -23.170 1.00 47.19 84 GLY A N 1
ATOM 614 C CA . GLY A 1 84 ? 2.677 -2.882 -22.037 1.00 47.19 84 GLY A CA 1
ATOM 615 C C . GLY A 1 84 ? 3.421 -3.178 -20.734 1.00 47.19 84 GLY A C 1
ATOM 616 O O . GLY A 1 84 ? 4.548 -3.664 -20.740 1.00 47.19 84 GLY A O 1
ATOM 617 N N . VAL A 1 85 ? 2.750 -2.918 -19.609 1.00 50.28 85 VAL A N 1
ATOM 618 C CA . VAL A 1 85 ? 3.180 -3.282 -18.249 1.00 50.28 85 VAL A CA 1
ATOM 619 C C . VAL A 1 85 ? 2.126 -4.230 -17.686 1.00 50.28 85 VAL A C 1
ATOM 621 O O . VAL A 1 85 ? 0.935 -3.914 -17.688 1.00 50.28 85 VAL A O 1
ATOM 624 N N . ALA A 1 86 ? 2.548 -5.412 -17.246 1.00 58.09 86 ALA A N 1
ATOM 625 C CA . ALA A 1 86 ? 1.665 -6.420 -16.672 1.00 58.09 86 ALA A CA 1
ATOM 626 C C . ALA A 1 86 ? 2.007 -6.621 -15.196 1.00 58.09 86 ALA A C 1
ATOM 628 O O . ALA A 1 86 ? 3.177 -6.634 -14.810 1.00 58.09 86 ALA A O 1
ATOM 629 N N . MET A 1 87 ? 0.978 -6.791 -14.371 1.00 60.75 87 MET A N 1
ATOM 630 C CA . MET A 1 87 ? 1.134 -6.988 -12.932 1.00 60.75 87 MET A CA 1
ATOM 631 C C . MET A 1 87 ? 0.389 -8.251 -12.533 1.00 60.75 87 MET A C 1
ATOM 633 O O . MET A 1 87 ? -0.754 -8.461 -12.949 1.00 60.75 87 MET A O 1
ATOM 637 N N . ASP A 1 88 ? 1.049 -9.090 -11.742 1.00 62.09 88 ASP A N 1
ATOM 638 C CA . ASP A 1 88 ? 0.378 -10.170 -11.026 1.00 62.09 88 ASP A CA 1
ATOM 639 C C . ASP A 1 88 ? 0.224 -9.739 -9.573 1.00 62.09 88 ASP A C 1
ATOM 641 O O . ASP A 1 88 ? 1.181 -9.276 -8.946 1.00 62.09 88 ASP A O 1
ATOM 645 N N . ILE A 1 89 ? -1.001 -9.842 -9.078 1.00 60.38 89 ILE A N 1
ATOM 646 C CA . ILE A 1 89 ? -1.339 -9.556 -7.693 1.00 60.38 89 ILE A CA 1
ATOM 647 C C . ILE A 1 89 ? -1.494 -10.908 -7.016 1.00 60.38 89 ILE A C 1
ATOM 649 O O . ILE A 1 89 ? -2.497 -11.594 -7.237 1.00 60.38 89 ILE A O 1
ATOM 653 N N . ASP A 1 90 ? -0.493 -11.296 -6.230 1.00 58.19 90 ASP A N 1
ATOM 654 C CA . ASP A 1 90 ? -0.592 -12.493 -5.406 1.00 58.19 90 ASP A CA 1
ATOM 655 C C . ASP A 1 90 ? -1.166 -12.100 -4.045 1.00 58.19 90 ASP A C 1
ATOM 657 O O . ASP A 1 90 ? -0.632 -11.241 -3.338 1.00 58.19 90 ASP A O 1
ATOM 661 N N . SER A 1 91 ? -2.324 -12.671 -3.726 1.00 51.16 91 SER A N 1
ATOM 662 C CA . SER A 1 91 ? -3.049 -12.393 -2.481 1.00 51.16 91 SER A CA 1
ATOM 663 C C . SER A 1 91 ? -2.825 -13.471 -1.423 1.00 51.16 91 SER A C 1
ATOM 665 O O . SER A 1 91 ? -3.351 -13.348 -0.320 1.00 51.16 91 SER A O 1
ATOM 667 N N . ASP A 1 92 ? -2.019 -14.494 -1.725 1.00 48.75 92 ASP A N 1
ATOM 668 C CA . ASP A 1 92 ? -1.950 -15.706 -0.929 1.00 48.75 92 ASP A CA 1
ATOM 669 C C . ASP A 1 92 ? -0.516 -16.198 -0.690 1.00 48.75 92 ASP A C 1
ATOM 671 O O . ASP A 1 92 ? 0.156 -16.679 -1.595 1.00 48.75 92 ASP A O 1
ATOM 675 N N . GLY A 1 93 ? -0.140 -16.357 0.579 1.00 43.88 93 GLY A N 1
ATOM 676 C CA . GLY A 1 93 ? 0.852 -17.376 0.959 1.00 43.88 93 GLY A CA 1
ATOM 677 C C . GLY A 1 93 ? 0.368 -18.829 0.743 1.00 43.88 93 GLY A C 1
ATOM 678 O O . GLY A 1 93 ? 1.037 -19.763 1.171 1.00 43.88 93 GLY A O 1
ATOM 679 N N . ASN A 1 94 ? -0.807 -19.041 0.135 1.00 37.03 94 ASN A N 1
ATOM 680 C CA . ASN A 1 94 ? -1.425 -20.343 -0.141 1.00 37.03 94 ASN A CA 1
ATOM 681 C C . ASN A 1 94 ? -2.335 -20.362 -1.404 1.00 37.03 94 ASN A C 1
ATOM 683 O O . ASN A 1 94 ? -3.500 -20.739 -1.327 1.00 37.03 94 ASN A O 1
ATOM 687 N N . GLY A 1 95 ? -1.807 -19.944 -2.562 1.00 37.66 95 GLY A N 1
ATOM 688 C CA . GLY A 1 95 ? -2.176 -20.355 -3.934 1.00 37.66 95 GLY A CA 1
ATOM 689 C C . GLY A 1 95 ? -3.640 -20.522 -4.398 1.00 37.66 95 GLY A C 1
ATOM 690 O O . GLY A 1 95 ? -3.839 -21.203 -5.404 1.00 37.66 95 GLY A O 1
ATOM 691 N N . SER A 1 96 ? -4.657 -19.961 -3.741 1.00 34.69 96 SER A N 1
ATOM 692 C CA . SER A 1 96 ? -6.080 -20.287 -3.980 1.00 34.69 96 SER A CA 1
ATOM 693 C C . SER A 1 96 ? -6.989 -19.080 -4.277 1.00 34.69 96 SER A C 1
ATOM 695 O O . SER A 1 96 ? -8.136 -19.264 -4.685 1.00 34.69 96 SER A O 1
ATOM 697 N N . SER A 1 97 ? -6.510 -17.855 -4.078 1.00 41.72 97 SER A N 1
ATOM 698 C CA . SER A 1 97 ? -7.268 -16.604 -4.169 1.00 41.72 97 SER A CA 1
ATOM 699 C C . SER A 1 97 ? -7.273 -16.008 -5.582 1.00 41.72 97 SER A C 1
ATOM 701 O O . SER A 1 97 ? -6.398 -16.311 -6.399 1.00 41.72 97 SER A O 1
ATOM 703 N N . PRO A 1 98 ? -8.280 -15.173 -5.919 1.00 33.94 98 PRO A N 1
ATOM 704 C CA . PRO A 1 98 ? -8.484 -14.667 -7.272 1.00 33.94 98 PRO A CA 1
ATOM 705 C C . PRO A 1 98 ? -7.259 -13.899 -7.770 1.00 33.94 98 PRO A C 1
ATOM 707 O O . PRO A 1 98 ? -6.958 -12.796 -7.318 1.00 33.94 98 PRO A O 1
ATOM 710 N N . ARG A 1 99 ? -6.579 -14.482 -8.757 1.00 38.50 99 ARG A N 1
ATOM 711 C CA . ARG A 1 99 ? -5.496 -13.832 -9.491 1.00 38.50 99 ARG A CA 1
ATOM 712 C C . ARG A 1 99 ? -6.103 -12.751 -10.370 1.00 38.50 99 ARG A C 1
ATOM 714 O O . ARG A 1 99 ? -6.724 -13.047 -11.392 1.00 38.50 99 ARG A O 1
ATOM 721 N N . VAL A 1 100 ? -5.944 -11.492 -9.977 1.00 40.00 100 VAL A N 1
ATOM 722 C CA . VAL A 1 100 ? -6.267 -10.364 -10.854 1.00 40.00 100 VAL A CA 1
ATOM 723 C C . VAL A 1 100 ? -5.052 -10.120 -11.739 1.00 40.00 100 VAL A C 1
ATOM 725 O O . VAL A 1 100 ? -4.174 -9.325 -11.421 1.00 40.00 100 VAL A O 1
ATOM 728 N N . THR A 1 101 ? -4.981 -10.847 -12.852 1.00 40.72 101 THR A N 1
ATOM 729 C CA . THR A 1 101 ? -3.995 -10.584 -13.903 1.00 40.72 101 THR A CA 1
ATOM 730 C C . THR A 1 101 ? -4.518 -9.445 -14.778 1.00 40.72 101 THR A C 1
ATOM 732 O O . THR A 1 101 ? -5.338 -9.652 -15.671 1.00 40.72 101 THR A O 1
ATOM 735 N N . GLY A 1 102 ? -4.064 -8.223 -14.501 1.00 42.91 102 GLY A N 1
ATOM 736 C CA . GLY A 1 102 ? -4.314 -7.067 -15.359 1.00 42.91 102 GLY A CA 1
ATOM 737 C C . GLY A 1 102 ? -3.234 -6.964 -16.432 1.00 42.91 102 GLY A C 1
ATOM 738 O O . GLY A 1 102 ? -2.096 -6.618 -16.122 1.00 42.91 102 GLY A O 1
ATOM 739 N N . ILE A 1 103 ? -3.578 -7.252 -17.689 1.00 41.47 103 ILE A N 1
ATOM 740 C CA . ILE A 1 103 ? -2.748 -6.904 -18.852 1.00 41.47 103 ILE A CA 1
ATOM 741 C C . ILE A 1 103 ? -3.342 -5.625 -19.439 1.00 41.47 103 ILE A C 1
ATOM 743 O O . ILE A 1 103 ? -4.379 -5.668 -20.099 1.00 41.47 103 ILE A O 1
ATOM 747 N N . PHE A 1 104 ? -2.713 -4.481 -19.174 1.00 39.44 104 PHE A N 1
ATOM 748 C CA . PHE A 1 104 ? -3.111 -3.209 -19.773 1.00 39.44 104 PHE A CA 1
ATOM 749 C C . PHE A 1 104 ? -2.258 -2.964 -21.018 1.00 39.44 104 PHE A C 1
ATOM 751 O O . PHE A 1 104 ? -1.126 -2.494 -20.930 1.00 39.44 104 PHE A O 1
ATOM 758 N N . ASN A 1 105 ? -2.803 -3.315 -22.186 1.00 29.92 105 ASN A N 1
ATOM 759 C CA . ASN A 1 105 ? -2.242 -2.896 -23.468 1.00 29.92 105 ASN A CA 1
ATOM 760 C C . ASN A 1 105 ? -2.612 -1.427 -23.697 1.00 29.92 105 ASN A C 1
ATOM 762 O O . ASN A 1 105 ? -3.780 -1.114 -23.932 1.00 29.92 105 ASN A O 1
ATOM 766 N N . LEU A 1 106 ? -1.625 -0.535 -23.633 1.00 28.31 106 LEU A N 1
ATOM 767 C CA . LEU A 1 106 ? -1.755 0.808 -24.188 1.00 28.31 106 LEU A CA 1
ATOM 768 C C . LEU A 1 106 ? -1.534 0.672 -25.700 1.00 28.31 106 LEU A C 1
ATOM 770 O O . LEU A 1 106 ? -0.415 0.423 -26.146 1.00 28.31 106 LEU A O 1
ATOM 774 N N . GLN A 1 107 ? -2.632 0.707 -26.460 1.00 34.44 107 GLN A N 1
ATOM 775 C CA . GLN A 1 107 ? -2.601 0.771 -27.925 1.00 34.44 107 GLN A CA 1
ATOM 776 C C . GLN A 1 107 ? -2.099 2.128 -28.409 1.00 34.44 107 GLN A C 1
ATOM 778 O O . GLN A 1 107 ? -2.460 3.144 -27.772 1.00 34.44 107 GLN A O 1
#

Organism: NCBI:txid236787

Foldseek 3Di:
DEEEEEDDDPLVVCCCVLCVVPDDYHYDYLPDALVVLLVVCVVVVHQAYEYEPPCCVGSNNVSCVVVVHQYWYWYWDDDPPVFWTWIWIDRDPDPDDDTPTDTDGPD

pLDDT: mean 76.12, std 20.52, range [28.31, 94.81]

Sequence (107 aa):
RVCVVIPNGPEAAVAFVGMCLFCTYAPLNPGLKEGEFEFEFEDMPAKAVVVMHGATESTAAKVALARGLPLIEMVPKGHDTANGVAMDIDSDGNGSSPRVTGIFNLQ

Radius of gyration: 13.61 Å; chains: 1; bounding box: 23×28×41 Å